Protein AF-A0A7K0U5S2-F1 (afdb_monomer_lite)

Structure (mmCIF, N/CA/C/O backbone):
data_AF-A0A7K0U5S2-F1
#
_entry.id   AF-A0A7K0U5S2-F1
#
loop_
_atom_site.group_PDB
_atom_site.id
_atom_site.type_symbol
_atom_site.label_atom_id
_atom_site.label_alt_id
_atom_site.label_comp_id
_atom_site.label_asym_id
_atom_site.label_entity_id
_atom_site.label_seq_id
_atom_site.pdbx_PDB_ins_code
_atom_site.Cartn_x
_atom_site.Cartn_y
_atom_site.Cartn_z
_atom_site.occupancy
_atom_site.B_iso_or_equiv
_atom_site.auth_seq_id
_atom_site.auth_comp_id
_atom_site.auth_asym_id
_atom_site.auth_atom_id
_atom_site.pdbx_PDB_model_num
ATOM 1 N N . GLY A 1 1 ? 16.331 -6.292 -21.173 1.00 63.38 1 GLY A N 1
ATOM 2 C CA . GLY A 1 1 ? 15.822 -4.960 -21.549 1.00 63.38 1 GLY A CA 1
ATOM 3 C C . GLY A 1 1 ? 15.549 -4.189 -20.281 1.00 63.38 1 GLY A C 1
ATOM 4 O O . GLY A 1 1 ? 15.417 -4.825 -19.245 1.00 63.38 1 GLY A O 1
ATOM 5 N N . GLU A 1 2 ? 15.512 -2.864 -20.346 1.00 88.25 2 GLU A N 1
ATOM 6 C CA . GLU A 1 2 ? 15.144 -2.021 -19.203 1.00 88.25 2 GLU A CA 1
ATOM 7 C C . GLU A 1 2 ? 13.694 -2.329 -18.785 1.00 88.25 2 GLU A C 1
ATOM 9 O O . GLU A 1 2 ? 12.798 -2.355 -19.633 1.00 88.25 2 GLU A O 1
ATOM 14 N N . ILE A 1 3 ? 13.479 -2.667 -17.510 1.00 95.56 3 ILE A N 1
ATOM 15 C CA . ILE A 1 3 ? 12.154 -2.975 -16.956 1.00 95.56 3 ILE A CA 1
ATOM 16 C C . ILE A 1 3 ? 11.621 -1.707 -16.295 1.00 95.56 3 ILE A C 1
ATOM 18 O O . ILE A 1 3 ? 12.274 -1.154 -15.413 1.00 95.56 3 ILE A O 1
ATOM 22 N N . ARG A 1 4 ? 10.411 -1.297 -16.685 1.00 96.00 4 ARG A N 1
ATOM 23 C CA . ARG A 1 4 ? 9.633 -0.251 -16.016 1.00 96.00 4 ARG A CA 1
ATOM 24 C C . ARG A 1 4 ? 8.430 -0.871 -15.319 1.00 96.00 4 ARG A C 1
ATOM 26 O O . ARG A 1 4 ? 7.761 -1.731 -15.893 1.00 96.00 4 ARG A O 1
ATOM 33 N N . ALA A 1 5 ? 8.127 -0.394 -14.119 1.00 97.44 5 ALA A N 1
ATOM 34 C CA . ALA A 1 5 ? 6.930 -0.759 -13.373 1.00 97.44 5 ALA A CA 1
ATOM 35 C C . ALA A 1 5 ? 6.002 0.449 -13.186 1.00 97.44 5 ALA A C 1
ATOM 37 O O . ALA A 1 5 ? 6.457 1.586 -13.081 1.00 97.44 5 ALA A O 1
ATOM 38 N N . ILE A 1 6 ? 4.694 0.192 -13.116 1.00 97.62 6 ILE A N 1
ATOM 39 C CA . ILE A 1 6 ? 3.683 1.173 -12.707 1.00 97.62 6 ILE A CA 1
ATOM 40 C C . ILE A 1 6 ? 2.897 0.594 -11.532 1.00 97.62 6 ILE A C 1
ATOM 42 O O . ILE A 1 6 ? 2.351 -0.505 -11.635 1.00 97.62 6 ILE A O 1
ATOM 46 N N . ILE A 1 7 ? 2.812 1.341 -10.433 1.00 97.88 7 ILE A N 1
ATOM 47 C CA . ILE A 1 7 ? 1.944 1.029 -9.296 1.00 97.88 7 ILE A CA 1
ATOM 48 C C . ILE A 1 7 ? 0.668 1.865 -9.428 1.00 97.88 7 ILE A C 1
ATOM 50 O O . ILE A 1 7 ? 0.701 3.097 -9.380 1.00 97.88 7 ILE A O 1
ATOM 54 N N . GLY A 1 8 ? -0.462 1.186 -9.624 1.00 97.88 8 GLY A N 1
ATOM 55 C CA . GLY A 1 8 ? -1.771 1.820 -9.776 1.00 97.88 8 GLY A CA 1
ATOM 56 C C . GLY A 1 8 ? -2.365 2.402 -8.495 1.00 97.88 8 GLY A C 1
ATOM 57 O O . GLY A 1 8 ? -1.783 2.260 -7.417 1.00 97.88 8 GLY A O 1
ATOM 58 N N . PRO A 1 9 ? -3.573 2.991 -8.591 1.00 98.06 9 PRO A N 1
ATOM 59 C CA . PRO A 1 9 ? -4.329 3.394 -7.417 1.00 98.06 9 PRO A CA 1
ATOM 60 C C . PRO A 1 9 ? -4.547 2.214 -6.470 1.00 98.06 9 PRO A C 1
ATOM 62 O O . PRO A 1 9 ? -5.073 1.168 -6.855 1.00 98.06 9 PRO A O 1
ATOM 65 N N . CYS A 1 10 ? -4.185 2.405 -5.210 1.00 98.44 10 CYS A N 1
ATOM 66 C CA . CYS A 1 10 ? -4.395 1.441 -4.139 1.00 98.44 10 CYS A CA 1
ATOM 67 C C . CYS A 1 10 ? -4.849 2.182 -2.883 1.00 98.44 10 CYS A C 1
ATOM 69 O O . CYS A 1 10 ? -4.716 3.401 -2.796 1.00 98.44 10 CYS A O 1
ATOM 71 N N . ILE A 1 11 ? -5.406 1.478 -1.902 1.00 98.56 11 ILE A N 1
ATOM 72 C CA . ILE A 1 11 ? -5.752 2.122 -0.633 1.00 98.56 11 ILE A CA 1
ATOM 73 C C . ILE A 1 11 ? -4.470 2.615 0.060 1.00 98.56 11 ILE A C 1
ATOM 75 O O . ILE A 1 11 ? -3.462 1.909 0.077 1.00 98.56 11 ILE A O 1
ATOM 79 N N . SER A 1 12 ? -4.490 3.844 0.576 1.00 98.31 12 SER A N 1
ATOM 80 C CA . SER A 1 12 ? -3.363 4.427 1.309 1.00 98.31 12 SER A CA 1
ATOM 81 C C . SER A 1 12 ? -3.365 3.982 2.777 1.00 98.31 12 SER A C 1
ATOM 83 O O . SER A 1 12 ? -4.443 3.695 3.311 1.00 98.31 12 SER A O 1
ATOM 85 N N . PRO A 1 13 ? -2.206 3.983 3.466 1.00 98.31 13 PRO A N 1
ATOM 86 C CA . PRO A 1 13 ? -2.127 3.627 4.888 1.00 98.31 13 PRO A CA 1
ATOM 87 C C . PRO A 1 13 ? -3.070 4.468 5.759 1.00 98.31 13 PRO A C 1
ATOM 89 O O . PRO A 1 13 ? -3.720 3.926 6.647 1.00 98.31 13 PRO A O 1
ATOM 92 N N . ALA A 1 14 ? -3.286 5.741 5.404 1.00 98.38 14 ALA A N 1
ATOM 93 C CA . ALA A 1 14 ? -4.253 6.630 6.052 1.00 98.38 14 ALA A CA 1
ATOM 94 C C . ALA A 1 14 ? -5.657 6.007 6.250 1.00 98.38 14 ALA A C 1
ATOM 96 O O . ALA A 1 14 ? -6.347 6.356 7.206 1.00 98.38 14 ALA A O 1
ATOM 97 N N . HIS A 1 15 ? -6.059 5.069 5.381 1.00 98.31 15 HIS A N 1
ATOM 98 C CA . HIS A 1 15 ? -7.370 4.411 5.397 1.00 98.31 15 HIS A CA 1
ATOM 99 C C . HIS A 1 15 ? -7.291 2.880 5.484 1.00 98.31 15 HIS A C 1
ATOM 101 O O . HIS A 1 15 ? -8.326 2.207 5.425 1.00 98.31 15 HIS A O 1
ATOM 107 N N . TYR A 1 16 ? -6.089 2.309 5.598 1.00 97.75 16 TYR A N 1
ATOM 108 C CA . TYR A 1 16 ? -5.881 0.863 5.574 1.00 97.75 16 TYR A CA 1
ATOM 109 C C . TYR A 1 16 ? -5.449 0.326 6.936 1.00 97.75 16 TYR A C 1
ATOM 111 O O . TYR A 1 16 ? -4.387 -0.279 7.073 1.00 97.75 16 TYR A O 1
ATOM 119 N N . GLU A 1 17 ? -6.298 0.548 7.946 1.00 98.12 17 GLU A N 1
ATOM 120 C CA . GLU A 1 17 ? -6.073 0.001 9.287 1.00 98.12 17 GLU A CA 1
ATOM 121 C C . GLU A 1 17 ? -5.880 -1.514 9.225 1.00 98.12 17 GLU A C 1
ATOM 123 O O . GLU A 1 17 ? -6.612 -2.213 8.508 1.00 98.12 17 GLU A O 1
ATOM 128 N N . PHE A 1 18 ? -4.908 -1.988 9.996 1.00 97.31 18 PHE A N 1
ATOM 129 C CA . PHE A 1 18 ? -4.492 -3.376 10.052 1.00 97.31 18 PHE A CA 1
ATOM 130 C C . PHE A 1 18 ? -4.251 -3.801 11.504 1.00 97.31 18 PHE A C 1
ATOM 132 O O . PHE A 1 18 ? -3.840 -3.002 12.346 1.00 97.31 18 PHE A O 1
ATOM 139 N N . GLY A 1 19 ? -4.486 -5.076 11.817 1.00 97.94 19 GLY A N 1
ATOM 140 C CA . GLY A 1 19 ? -4.209 -5.597 13.155 1.00 97.94 19 GLY A CA 1
ATOM 141 C C . GLY A 1 19 ? -2.709 -5.564 13.451 1.00 97.94 19 GLY A C 1
ATOM 142 O O . GLY A 1 19 ? -1.920 -6.077 12.662 1.00 97.94 19 GLY A O 1
ATOM 143 N N . ALA A 1 20 ? -2.302 -5.005 14.596 1.00 97.31 20 ALA A N 1
ATOM 144 C CA . ALA A 1 20 ? -0.886 -4.807 14.935 1.00 97.31 20 ALA A CA 1
ATOM 145 C C . ALA A 1 20 ? -0.054 -6.103 14.872 1.00 97.31 20 ALA A C 1
ATOM 147 O O . ALA A 1 20 ? 1.063 -6.104 14.357 1.00 97.31 20 ALA A O 1
ATOM 148 N N . GLN A 1 21 ? -0.608 -7.222 15.356 1.00 97.94 21 GLN A N 1
ATOM 149 C CA . GLN A 1 21 ? 0.069 -8.523 15.302 1.00 97.94 21 GLN A CA 1
ATOM 150 C C . GLN A 1 21 ? 0.239 -9.034 13.871 1.00 97.94 21 GLN A C 1
ATOM 152 O O . GLN A 1 21 ? 1.309 -9.533 13.529 1.00 97.94 21 GLN A O 1
ATOM 157 N N . ASP A 1 22 ? -0.793 -8.914 13.036 1.00 97.81 22 ASP A N 1
ATOM 158 C CA . ASP A 1 22 ? -0.716 -9.347 11.642 1.00 97.81 22 ASP A CA 1
ATOM 159 C C . ASP A 1 22 ? 0.209 -8.430 10.832 1.00 97.81 22 ASP A C 1
ATOM 161 O O . ASP A 1 22 ? 0.969 -8.927 10.004 1.00 97.81 22 ASP A O 1
ATOM 165 N N . LEU A 1 23 ? 0.219 -7.121 11.120 1.00 98.25 23 LEU A N 1
ATOM 166 C CA . LEU A 1 23 ? 1.135 -6.160 10.501 1.00 98.25 23 LEU A CA 1
ATOM 167 C C . LEU A 1 23 ? 2.587 -6.497 10.838 1.00 98.25 23 LEU A C 1
ATOM 169 O O . LEU A 1 23 ? 3.427 -6.539 9.945 1.00 98.25 23 LEU A O 1
ATOM 173 N N . ALA A 1 24 ? 2.878 -6.797 12.107 1.00 98.06 24 ALA A N 1
ATOM 174 C CA . ALA A 1 24 ? 4.210 -7.216 12.533 1.00 98.06 24 ALA A CA 1
ATOM 175 C C . ALA A 1 24 ? 4.639 -8.527 11.854 1.00 98.06 24 ALA A C 1
ATOM 177 O O . ALA A 1 24 ? 5.772 -8.636 11.383 1.00 98.06 24 ALA A O 1
ATOM 178 N N . ARG A 1 25 ? 3.728 -9.507 11.751 1.00 97.75 25 ARG A N 1
ATOM 179 C CA . ARG A 1 25 ? 3.988 -10.777 11.054 1.00 97.75 25 ARG A CA 1
ATOM 180 C C . ARG A 1 25 ? 4.281 -10.549 9.572 1.00 97.75 25 ARG A C 1
ATOM 182 O O . ARG A 1 25 ? 5.211 -11.145 9.042 1.00 97.75 25 ARG A O 1
ATOM 189 N N . LEU A 1 26 ? 3.514 -9.676 8.921 1.00 96.44 26 LEU A N 1
ATOM 190 C CA . LEU A 1 26 ? 3.716 -9.310 7.524 1.00 96.44 26 LEU A CA 1
ATOM 191 C C . LEU A 1 26 ? 5.057 -8.599 7.332 1.00 96.44 26 LEU A C 1
ATOM 193 O O . LEU A 1 26 ? 5.850 -9.030 6.503 1.00 96.44 26 LEU A O 1
ATOM 197 N N . ALA A 1 27 ? 5.344 -7.568 8.1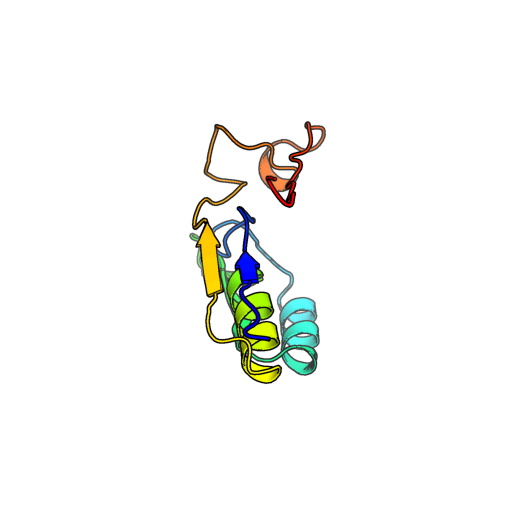27 1.00 97.75 27 ALA A N 1
ATOM 198 C CA . ALA A 1 27 ? 6.583 -6.797 8.049 1.00 97.75 27 ALA A CA 1
ATOM 199 C C . ALA A 1 27 ? 7.837 -7.658 8.274 1.00 97.75 27 ALA A C 1
ATOM 201 O O . ALA A 1 27 ? 8.866 -7.419 7.647 1.00 97.75 27 ALA A O 1
ATOM 202 N N . ALA A 1 28 ? 7.751 -8.700 9.108 1.00 97.69 28 ALA A N 1
ATOM 203 C CA . ALA A 1 28 ? 8.835 -9.667 9.280 1.00 97.69 28 ALA A CA 1
ATOM 204 C C . ALA A 1 28 ? 9.138 -10.477 8.003 1.00 97.69 28 ALA A C 1
ATOM 206 O O . ALA A 1 28 ? 10.257 -10.955 7.838 1.00 97.69 28 ALA A O 1
ATOM 207 N N . VAL A 1 29 ? 8.156 -10.634 7.109 1.00 94.56 29 VAL A N 1
ATOM 208 C CA . VAL A 1 29 ? 8.290 -11.380 5.849 1.00 94.56 29 VAL A CA 1
ATOM 209 C C . VAL A 1 29 ? 8.646 -10.460 4.683 1.00 94.56 29 VAL A C 1
ATOM 211 O O . VAL A 1 29 ? 9.520 -10.794 3.892 1.00 94.56 29 VAL A O 1
ATOM 214 N N . VAL A 1 30 ? 7.973 -9.313 4.559 1.00 93.25 30 VAL A N 1
ATOM 215 C CA . VAL A 1 30 ? 8.081 -8.433 3.376 1.00 93.25 30 VAL A CA 1
ATOM 216 C C . VAL A 1 30 ? 8.943 -7.189 3.606 1.00 93.25 30 VAL A C 1
ATOM 218 O O . VAL A 1 30 ? 9.198 -6.434 2.671 1.00 93.25 30 VAL A O 1
ATOM 221 N N . GLY A 1 31 ? 9.411 -6.980 4.836 1.00 96.75 31 GLY A N 1
ATOM 222 C CA . GLY A 1 31 ? 10.223 -5.836 5.239 1.00 96.75 31 GLY A CA 1
ATOM 223 C C . GLY A 1 31 ? 9.424 -4.741 5.956 1.00 96.75 31 GLY A C 1
ATOM 224 O O . GLY A 1 31 ? 8.201 -4.686 5.861 1.00 96.75 31 GLY A O 1
ATOM 225 N N . PRO A 1 32 ? 10.101 -3.835 6.683 1.00 97.62 32 PRO A N 1
ATOM 226 C CA . PRO A 1 32 ? 9.454 -2.842 7.547 1.00 97.62 32 PRO A CA 1
ATOM 227 C C . PRO A 1 32 ? 8.736 -1.716 6.791 1.00 97.62 32 PRO A C 1
ATOM 229 O O . PRO A 1 32 ? 7.964 -0.979 7.396 1.00 97.62 32 PRO A O 1
ATOM 232 N N . SER A 1 33 ? 8.964 -1.575 5.482 1.00 97.88 33 SER A N 1
ATOM 233 C CA . SER A 1 33 ? 8.367 -0.522 4.650 1.00 97.88 33 SER A CA 1
ATOM 234 C C . SER A 1 33 ? 6.842 -0.588 4.580 1.00 97.88 33 SER A C 1
ATOM 236 O O . SER A 1 33 ? 6.215 0.425 4.302 1.00 97.88 33 SER A O 1
ATOM 238 N N . VAL A 1 34 ? 6.234 -1.745 4.861 1.00 98.31 34 VAL A N 1
ATOM 239 C CA . VAL A 1 34 ? 4.771 -1.895 4.887 1.00 98.31 34 VAL A CA 1
ATOM 240 C C . VAL A 1 34 ? 4.105 -1.331 6.136 1.00 98.31 34 VAL A C 1
ATOM 242 O O . VAL A 1 34 ? 2.878 -1.313 6.212 1.00 98.31 34 VAL A O 1
ATOM 245 N N . ILE A 1 35 ? 4.879 -0.917 7.138 1.00 98.38 35 ILE A N 1
ATOM 246 C CA . ILE A 1 35 ? 4.337 -0.361 8.374 1.00 98.38 35 ILE A CA 1
ATOM 247 C C . ILE A 1 35 ? 3.985 1.102 8.122 1.00 98.38 35 ILE A C 1
ATOM 249 O O . ILE A 1 35 ? 4.862 1.929 7.882 1.00 98.38 35 ILE A O 1
ATOM 253 N N . GLY A 1 36 ? 2.697 1.413 8.207 1.00 97.94 36 GLY A N 1
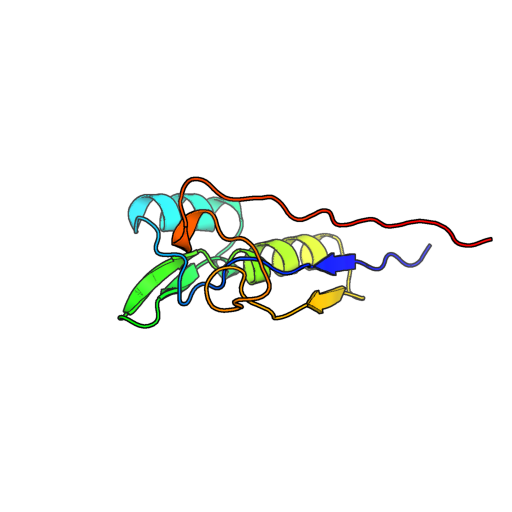ATOM 254 C CA . GLY A 1 36 ? 2.176 2.769 8.150 1.00 97.94 36 GLY A CA 1
ATOM 255 C C . GLY A 1 36 ? 1.265 3.080 9.333 1.00 97.94 36 GLY A C 1
ATOM 256 O O . GLY A 1 36 ? 1.072 2.270 10.243 1.00 97.94 36 GLY A O 1
ATOM 257 N N . GLU A 1 37 ? 0.662 4.260 9.276 1.00 98.19 37 GLU A N 1
ATOM 258 C CA . GLU A 1 37 ? -0.286 4.756 10.269 1.00 98.19 37 GLU A CA 1
ATOM 259 C C . GLU A 1 37 ? -1.546 5.267 9.559 1.00 98.19 37 GLU A C 1
ATOM 261 O O . GLU A 1 37 ? -1.470 5.854 8.471 1.00 98.19 37 GLU A O 1
ATOM 266 N N . THR A 1 38 ? -2.717 5.019 10.144 1.00 98.31 38 THR A N 1
ATOM 267 C CA . THR A 1 38 ? -3.959 5.639 9.675 1.00 98.31 38 THR A CA 1
ATOM 268 C C . THR A 1 38 ? -3.971 7.127 10.011 1.00 98.31 38 THR A C 1
ATOM 270 O O . THR A 1 38 ? -3.203 7.599 10.845 1.00 98.31 38 THR A O 1
ATOM 273 N N . SER A 1 39 ? -4.913 7.886 9.447 1.00 95.44 39 SER A N 1
ATOM 274 C CA . SER A 1 39 ? -5.094 9.294 9.839 1.00 95.44 39 SER A CA 1
ATOM 275 C C . SER A 1 39 ? -5.438 9.494 11.322 1.00 95.44 39 SER A C 1
ATOM 277 O O . SER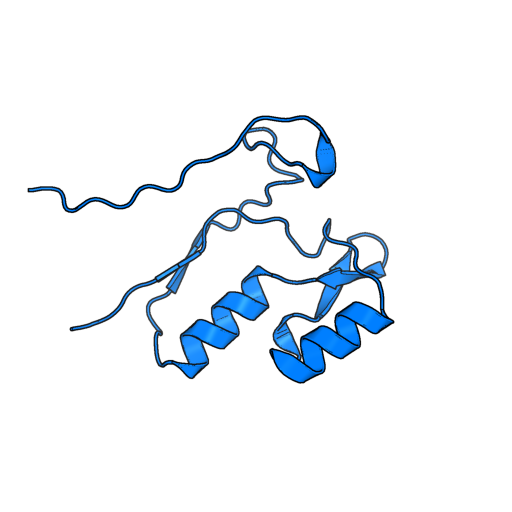 A 1 39 ? -5.330 10.613 11.813 1.00 95.44 39 SER A O 1
ATOM 279 N N . ASN A 1 40 ? -5.842 8.433 12.029 1.00 94.81 40 ASN A N 1
ATOM 280 C CA . ASN A 1 40 ? -6.228 8.472 13.438 1.00 94.81 40 ASN A CA 1
ATOM 281 C C . ASN A 1 40 ? -5.179 7.840 14.370 1.00 94.81 40 ASN A C 1
ATOM 283 O O . ASN A 1 40 ? -5.479 7.605 15.539 1.00 94.81 40 ASN A O 1
ATOM 287 N N . GLY A 1 41 ? -3.975 7.533 13.880 1.00 96.81 41 GLY A N 1
ATOM 288 C CA . GLY A 1 41 ? -2.899 7.019 14.730 1.00 96.81 41 GLY A CA 1
ATOM 289 C C . GLY A 1 41 ? -2.883 5.506 14.943 1.00 96.81 41 GLY A C 1
ATOM 290 O O . GLY A 1 41 ? -2.126 5.012 15.777 1.00 96.81 41 GLY A O 1
ATOM 291 N N . THR A 1 42 ? -3.725 4.749 14.237 1.00 98.00 42 THR A N 1
ATOM 292 C CA . THR A 1 42 ? -3.765 3.284 14.369 1.00 98.00 42 THR A CA 1
ATOM 293 C C . THR A 1 42 ? -2.814 2.610 13.376 1.00 98.00 42 THR A C 1
ATOM 295 O O . THR A 1 42 ? -2.555 3.168 12.307 1.00 98.00 42 THR A O 1
ATOM 298 N N . PRO A 1 43 ? -2.288 1.407 13.687 1.00 98.50 43 PRO A N 1
ATOM 299 C CA . PRO A 1 43 ? -1.435 0.671 12.759 1.00 98.50 43 PRO A CA 1
ATOM 300 C C . PRO A 1 43 ? -2.116 0.450 11.407 1.00 98.50 43 PRO A C 1
ATOM 302 O O . PRO A 1 43 ? -3.280 0.044 11.339 1.00 98.50 43 PRO A O 1
ATOM 305 N N . ALA A 1 44 ? -1.376 0.685 10.329 1.00 98.62 44 ALA A N 1
ATOM 306 C CA . ALA A 1 44 ? -1.873 0.540 8.971 1.00 98.62 44 ALA A CA 1
ATOM 307 C C . ALA A 1 44 ? -0.888 -0.193 8.068 1.00 98.62 44 ALA A C 1
ATOM 309 O O . ALA A 1 44 ? 0.322 -0.186 8.289 1.00 98.62 44 ALA A O 1
ATOM 310 N N . LEU A 1 45 ? -1.430 -0.797 7.016 1.00 98.44 45 LEU A N 1
ATOM 311 C CA . LEU A 1 45 ? -0.644 -1.413 5.960 1.00 98.44 45 LEU A CA 1
ATOM 312 C C . LEU A 1 45 ? -0.367 -0.394 4.845 1.00 98.44 45 LEU A C 1
ATOM 314 O O . LEU A 1 45 ? -1.282 0.032 4.140 1.00 98.44 45 LEU A O 1
ATOM 318 N N . ASP A 1 46 ? 0.903 -0.049 4.637 1.00 98.44 46 ASP A N 1
ATOM 319 C CA . ASP A 1 46 ? 1.358 0.660 3.441 1.00 98.44 46 ASP A CA 1
ATOM 320 C C . ASP A 1 46 ? 1.679 -0.333 2.313 1.00 98.44 46 ASP A C 1
ATOM 322 O O . ASP A 1 46 ? 2.805 -0.804 2.124 1.00 98.44 46 ASP A O 1
ATOM 326 N N . LEU A 1 47 ? 0.641 -0.665 1.544 1.00 97.25 47 LEU A N 1
ATOM 327 C CA . LEU A 1 47 ? 0.751 -1.582 0.412 1.00 97.25 47 LEU A CA 1
ATOM 328 C C . LEU A 1 47 ? 1.701 -1.054 -0.675 1.00 97.25 47 LEU A C 1
ATOM 330 O O . LEU A 1 47 ? 2.444 -1.829 -1.279 1.00 97.25 47 LEU A O 1
ATOM 334 N N . ARG A 1 48 ? 1.691 0.260 -0.927 1.00 97.81 48 ARG A N 1
ATOM 335 C CA . ARG A 1 48 ? 2.508 0.873 -1.979 1.00 97.81 48 ARG A CA 1
ATOM 336 C C . ARG A 1 48 ? 3.983 0.796 -1.623 1.00 97.81 48 ARG A C 1
ATOM 338 O O . ARG A 1 48 ? 4.782 0.389 -2.464 1.00 97.81 48 ARG A O 1
ATOM 345 N N . ALA A 1 49 ? 4.337 1.147 -0.389 1.00 97.88 49 ALA A N 1
ATOM 346 C CA . ALA A 1 49 ? 5.711 1.071 0.085 1.00 97.88 49 ALA A CA 1
ATOM 347 C C . ALA A 1 49 ? 6.245 -0.370 0.053 1.00 97.88 49 ALA A C 1
ATOM 349 O O . ALA A 1 49 ? 7.378 -0.585 -0.381 1.00 97.88 49 ALA A O 1
ATOM 350 N N . GLY A 1 50 ? 5.414 -1.361 0.400 1.00 97.44 50 GLY A N 1
ATOM 351 C CA . GLY A 1 50 ? 5.757 -2.780 0.254 1.00 97.44 50 GLY A CA 1
ATOM 352 C C . GLY A 1 50 ? 6.065 -3.187 -1.187 1.00 97.44 50 GLY A C 1
ATOM 353 O O . GLY A 1 50 ? 7.126 -3.747 -1.459 1.00 97.44 50 GLY A O 1
ATOM 354 N N . ILE A 1 51 ? 5.173 -2.859 -2.129 1.00 97.12 51 ILE A N 1
ATOM 355 C CA . ILE A 1 51 ? 5.368 -3.164 -3.558 1.00 97.12 51 ILE A CA 1
ATOM 356 C C . ILE A 1 51 ? 6.620 -2.465 -4.092 1.00 97.12 51 ILE A C 1
ATOM 358 O O . ILE A 1 51 ? 7.427 -3.080 -4.786 1.00 97.12 51 ILE A O 1
ATOM 362 N N . ARG A 1 52 ? 6.817 -1.191 -3.741 1.00 97.50 52 ARG A N 1
ATOM 363 C CA . ARG A 1 52 ? 7.994 -0.426 -4.159 1.00 97.50 52 ARG A CA 1
ATOM 364 C C . ARG A 1 52 ? 9.281 -1.046 -3.619 1.00 97.50 52 ARG A C 1
ATOM 366 O O . ARG A 1 52 ? 10.243 -1.185 -4.365 1.00 97.50 52 ARG A O 1
ATOM 373 N N . SER A 1 53 ? 9.286 -1.463 -2.355 1.00 97.00 53 SER A N 1
ATOM 374 C CA . SER A 1 53 ? 10.418 -2.162 -1.740 1.00 97.00 53 SER A CA 1
ATOM 375 C C . SER A 1 53 ? 10.748 -3.467 -2.467 1.00 97.00 53 SER A C 1
ATOM 377 O O . SER A 1 53 ? 11.918 -3.725 -2.737 1.00 97.00 53 SER A O 1
ATOM 379 N N . ALA A 1 54 ? 9.732 -4.256 -2.830 1.00 96.12 54 ALA A N 1
ATOM 380 C CA . ALA A 1 54 ? 9.915 -5.500 -3.576 1.00 96.12 54 ALA A CA 1
ATOM 381 C C . ALA A 1 54 ? 10.440 -5.267 -5.006 1.00 96.12 54 ALA A C 1
ATOM 383 O O . ALA A 1 54 ? 11.288 -6.007 -5.488 1.00 96.12 54 ALA A O 1
ATOM 384 N N . LEU A 1 55 ? 9.986 -4.215 -5.694 1.00 96.75 55 LEU A N 1
ATOM 385 C CA . LEU A 1 55 ? 10.513 -3.857 -7.018 1.00 96.75 55 LEU A CA 1
ATOM 386 C C . LEU A 1 55 ? 11.988 -3.440 -6.944 1.00 96.75 55 LEU A C 1
ATOM 388 O O . LEU A 1 55 ? 12.801 -3.866 -7.764 1.00 96.75 55 LEU A O 1
ATOM 392 N N . LEU A 1 56 ? 12.343 -2.645 -5.932 1.00 96.12 56 LEU A N 1
ATOM 393 C CA . LEU A 1 56 ? 13.715 -2.192 -5.726 1.00 96.12 56 LEU A CA 1
ATOM 394 C C . LEU A 1 56 ? 14.663 -3.344 -5.363 1.00 96.12 56 LEU A C 1
ATOM 396 O O . LEU A 1 56 ? 15.805 -3.333 -5.824 1.00 96.12 56 LEU A O 1
ATOM 400 N N . SER A 1 57 ? 14.219 -4.349 -4.594 1.00 95.56 57 SER A N 1
ATOM 401 C CA . SER A 1 57 ? 15.049 -5.532 -4.299 1.00 95.56 57 SER A CA 1
ATOM 402 C C . SER A 1 57 ? 15.370 -6.354 -5.549 1.00 95.56 57 SER A C 1
ATOM 404 O O . SER A 1 57 ? 16.436 -6.956 -5.628 1.00 95.56 57 SER A O 1
ATOM 406 N N . GLU A 1 58 ? 14.496 -6.301 -6.554 1.00 96.19 58 GLU A N 1
ATOM 407 C CA . GLU A 1 58 ? 14.693 -6.909 -7.875 1.00 96.19 58 GLU A CA 1
ATOM 408 C C . GLU A 1 58 ? 15.365 -5.958 -8.884 1.00 96.19 58 GLU A C 1
ATOM 410 O O . GLU A 1 58 ? 15.363 -6.214 -10.086 1.00 96.19 58 GLU A O 1
ATOM 415 N N . GLN A 1 59 ? 15.955 -4.851 -8.412 1.00 96.38 59 GLN A N 1
ATOM 416 C CA . GLN A 1 59 ? 16.680 -3.862 -9.225 1.00 96.38 59 GLN A CA 1
ATOM 417 C C . GLN A 1 59 ? 15.813 -3.150 -10.284 1.00 96.38 59 GLN A C 1
ATOM 419 O O . GLN A 1 59 ? 16.340 -2.541 -11.217 1.00 96.38 59 GLN A O 1
ATOM 424 N N . VAL A 1 60 ? 14.484 -3.158 -10.130 1.00 97.62 60 VAL A N 1
ATOM 425 C CA . VAL A 1 60 ? 13.571 -2.349 -10.947 1.00 97.62 60 VAL A CA 1
ATOM 426 C C . VAL A 1 60 ? 13.514 -0.944 -10.352 1.00 97.62 60 VAL A C 1
ATOM 428 O O . VAL A 1 60 ? 12.895 -0.726 -9.314 1.00 97.62 60 VAL A O 1
ATOM 431 N N . THR A 1 61 ? 14.182 0.017 -10.989 1.00 96.44 61 THR A N 1
ATOM 432 C CA . THR A 1 61 ? 14.320 1.392 -10.471 1.00 96.44 61 THR A CA 1
ATOM 433 C C . THR A 1 61 ? 13.439 2.414 -11.187 1.00 96.44 61 THR A C 1
AT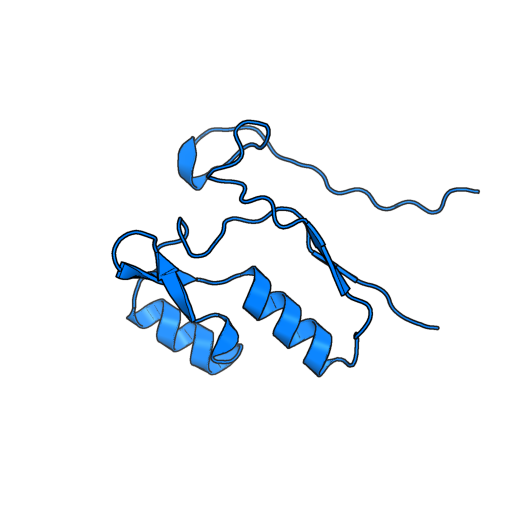OM 435 O O . THR A 1 61 ? 13.092 3.439 -10.596 1.00 96.44 61 THR A O 1
ATOM 438 N N . ASP A 1 62 ? 13.022 2.130 -12.422 1.00 97.56 62 ASP A N 1
ATOM 439 C CA . ASP A 1 62 ? 12.067 2.945 -13.174 1.00 97.56 62 ASP A CA 1
ATOM 440 C C . ASP A 1 62 ? 10.632 2.576 -12.760 1.00 97.56 62 ASP A C 1
ATOM 442 O O . ASP A 1 62 ? 10.005 1.666 -13.310 1.00 97.56 62 ASP A O 1
ATOM 446 N N . ILE A 1 63 ? 10.146 3.239 -11.707 1.00 97.88 63 ILE A N 1
ATOM 447 C CA . ILE A 1 63 ? 8.839 2.982 -11.090 1.00 97.88 63 ILE A CA 1
ATOM 448 C C . ILE A 1 63 ? 7.986 4.251 -11.147 1.00 97.88 63 ILE A C 1
ATOM 450 O O . ILE A 1 63 ? 8.296 5.241 -10.478 1.00 97.88 63 ILE A O 1
ATOM 454 N N . GLY A 1 64 ? 6.881 4.197 -11.892 1.00 97.31 64 GLY A N 1
ATOM 455 C CA . GLY A 1 64 ? 5.828 5.212 -11.866 1.00 97.31 64 GLY A CA 1
ATOM 456 C C . GLY A 1 64 ? 4.740 4.889 -10.843 1.00 97.31 64 GLY A C 1
ATOM 457 O O . GLY A 1 64 ? 4.346 3.736 -10.680 1.00 97.31 64 GLY A O 1
ATOM 458 N N . ASP A 1 65 ? 4.222 5.919 -10.180 1.00 95.25 65 ASP A N 1
ATOM 459 C CA . ASP A 1 65 ? 3.228 5.801 -9.115 1.00 95.25 65 ASP A CA 1
ATOM 460 C C . ASP A 1 65 ? 1.985 6.643 -9.424 1.00 95.25 65 ASP A C 1
ATOM 462 O O . ASP A 1 65 ? 2.067 7.863 -9.567 1.00 95.25 65 ASP A O 1
ATOM 466 N N . ASP A 1 66 ? 0.811 6.012 -9.450 1.00 96.12 66 ASP A N 1
ATOM 467 C CA . ASP A 1 66 ? -0.463 6.726 -9.356 1.00 96.12 66 ASP A CA 1
ATOM 468 C C . ASP A 1 66 ? -0.852 6.852 -7.886 1.00 96.12 66 ASP A C 1
ATOM 470 O O . ASP A 1 66 ? -1.309 5.881 -7.286 1.00 96.12 66 ASP A O 1
ATOM 474 N N . LEU A 1 67 ? -0.642 8.028 -7.294 1.00 96.44 67 LEU A N 1
ATOM 475 C CA . LEU A 1 67 ? -0.779 8.269 -5.851 1.00 96.44 67 LEU A CA 1
ATOM 476 C C . LEU A 1 67 ? -2.229 8.333 -5.345 1.00 96.44 67 LEU A C 1
ATOM 478 O O . LEU A 1 67 ? -2.446 8.540 -4.149 1.00 96.44 67 LEU A O 1
ATOM 482 N N . ARG A 1 68 ? -3.234 8.154 -6.210 1.00 98.12 68 ARG A N 1
ATOM 483 C CA . ARG A 1 68 ? -4.637 8.183 -5.783 1.00 98.12 68 ARG A CA 1
ATOM 484 C C . ARG A 1 68 ? -4.937 7.034 -4.824 1.00 98.12 68 ARG A C 1
ATOM 486 O O . ARG A 1 68 ? -4.592 5.877 -5.069 1.00 98.12 68 ARG A O 1
ATOM 493 N N . CYS A 1 69 ? -5.629 7.365 -3.737 1.00 98.50 69 CYS A N 1
ATOM 494 C CA . CYS A 1 69 ? -6.120 6.392 -2.773 1.00 98.50 69 CYS A CA 1
ATOM 495 C C . CYS A 1 69 ? -7.518 5.933 -3.174 1.00 98.50 69 CYS A C 1
ATOM 497 O O . CYS A 1 69 ? -8.426 6.755 -3.251 1.00 98.50 69 CYS A O 1
ATOM 499 N N . THR A 1 70 ? -7.728 4.628 -3.356 1.00 98.69 70 THR A N 1
ATOM 500 C CA . THR A 1 70 ? -9.056 4.103 -3.725 1.00 98.69 70 THR A CA 1
ATOM 501 C C . THR A 1 70 ? -10.140 4.473 -2.710 1.00 98.69 70 THR A C 1
ATOM 503 O O . THR A 1 70 ? -11.286 4.673 -3.097 1.00 98.69 70 THR A O 1
ATOM 506 N N . PHE A 1 71 ? -9.797 4.606 -1.422 1.00 98.56 71 PHE A N 1
ATOM 507 C CA . PHE A 1 71 ? -10.744 5.006 -0.379 1.00 98.56 71 PHE A CA 1
ATOM 508 C C . PHE A 1 71 ? -11.164 6.478 -0.476 1.00 98.56 71 PHE A C 1
ATOM 510 O O . PHE A 1 71 ? -12.359 6.757 -0.439 1.00 98.56 71 PHE A O 1
ATOM 517 N N . SER A 1 72 ? -10.225 7.421 -0.592 1.00 98.19 72 SER A N 1
ATOM 518 C CA . SER A 1 72 ? -10.552 8.857 -0.564 1.00 98.19 72 SER A CA 1
ATOM 519 C C . SER A 1 72 ? -10.915 9.425 -1.936 1.00 98.19 72 SER A C 1
ATOM 521 O O . SER A 1 72 ? -11.587 10.448 -2.018 1.00 98.19 72 SER A O 1
ATOM 523 N N . GLU A 1 73 ? -10.478 8.779 -3.016 1.00 98.31 73 GLU A N 1
ATOM 524 C CA . GLU A 1 73 ? -10.798 9.187 -4.379 1.00 98.31 73 GLU A CA 1
ATOM 525 C C . GLU A 1 73 ? -12.209 8.717 -4.755 1.00 98.31 73 GLU A C 1
ATOM 527 O O . GLU A 1 73 ? -12.471 7.519 -4.898 1.00 98.31 73 GLU A O 1
ATOM 532 N N . GLN A 1 74 ? -13.129 9.668 -4.928 1.00 97.56 74 GLN A N 1
ATOM 533 C CA . GLN A 1 74 ? -14.539 9.372 -5.207 1.00 97.56 74 GLN A CA 1
ATOM 534 C C . GLN A 1 74 ? -14.753 8.780 -6.603 1.00 97.56 74 GLN A C 1
ATOM 536 O O . GLN A 1 74 ? -15.707 8.037 -6.818 1.00 97.56 74 GLN A O 1
ATOM 541 N N . SER A 1 75 ? -13.851 9.067 -7.545 1.00 97.81 75 SER A N 1
ATOM 542 C CA . SER A 1 75 ? -13.903 8.497 -8.895 1.00 97.81 75 SER A CA 1
ATOM 543 C C . SER A 1 75 ? -13.488 7.017 -8.965 1.00 97.81 75 SER A C 1
ATOM 545 O O . SER A 1 75 ? -13.582 6.403 -10.028 1.00 97.81 75 SER A O 1
ATOM 547 N N . LEU A 1 76 ? -13.046 6.416 -7.852 1.00 98.62 76 LEU A N 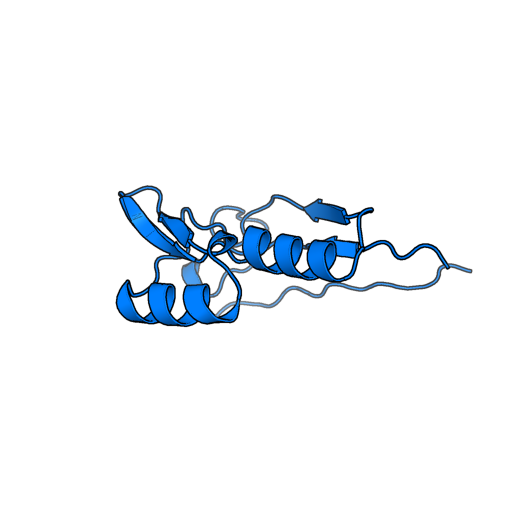1
ATOM 548 C CA . LEU A 1 76 ? -12.610 5.023 -7.772 1.00 98.62 76 LEU A CA 1
ATOM 549 C C . LEU A 1 76 ? -13.535 4.210 -6.856 1.00 98.62 76 LEU A C 1
ATOM 551 O O . LEU A 1 76 ? -13.859 4.634 -5.752 1.00 98.62 76 LEU A O 1
ATOM 555 N N . PHE A 1 77 ? -13.904 2.994 -7.265 1.00 98.75 77 PHE A N 1
ATOM 556 C CA . PHE A 1 77 ? -14.500 1.992 -6.373 1.00 98.75 77 PHE A CA 1
ATOM 557 C C . PHE A 1 77 ? -13.564 1.633 -5.207 1.00 98.75 77 PHE A C 1
ATOM 559 O O . PHE A 1 77 ? -12.362 1.433 -5.404 1.00 98.7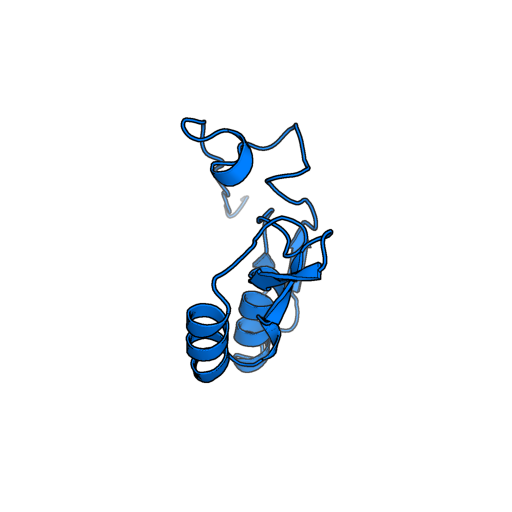5 77 PHE A O 1
ATOM 566 N N . SER A 1 78 ? -14.118 1.467 -4.004 1.00 98.75 78 SER A N 1
ATOM 567 C CA . SER A 1 78 ? -13.375 0.974 -2.843 1.00 98.75 78 SER A CA 1
ATOM 568 C C . SER A 1 78 ? -14.213 0.019 -2.022 1.00 98.75 78 SER A C 1
ATOM 570 O O . SER A 1 78 ? -15.208 0.404 -1.420 1.00 98.75 78 SER A O 1
ATOM 572 N N . PHE A 1 79 ? -13.765 -1.232 -1.930 1.00 98.44 79 PHE A N 1
ATOM 573 C CA . PHE A 1 79 ? -14.408 -2.213 -1.059 1.00 98.44 79 PHE A CA 1
ATOM 574 C C . PHE A 1 79 ? -14.374 -1.775 0.415 1.00 98.44 79 PHE A C 1
ATOM 576 O O . PHE A 1 79 ? -15.343 -1.968 1.138 1.00 98.44 79 PHE A O 1
ATOM 583 N N . ARG A 1 80 ? -13.282 -1.132 0.857 1.00 97.75 80 ARG A N 1
ATOM 584 C CA . ARG A 1 80 ? -13.132 -0.655 2.241 1.00 97.75 80 ARG A CA 1
ATOM 585 C C . ARG A 1 80 ? -14.120 0.459 2.591 1.00 97.75 80 ARG A C 1
ATOM 587 O O . ARG A 1 80 ? -14.505 0.560 3.750 1.00 97.75 80 ARG A O 1
ATOM 594 N N . ARG A 1 81 ? -14.489 1.290 1.612 1.00 98.12 81 ARG A N 1
ATOM 595 C CA . ARG A 1 81 ? -15.455 2.384 1.776 1.00 98.12 81 ARG A CA 1
ATOM 596 C C . ARG A 1 81 ? -16.895 1.906 1.584 1.00 98.12 81 ARG A C 1
ATOM 598 O O . ARG A 1 81 ? -17.752 2.234 2.392 1.00 98.12 81 ARG A O 1
ATOM 605 N N . ASP A 1 82 ? -17.139 1.124 0.535 1.00 98.50 82 ASP A N 1
ATOM 606 C CA . ASP A 1 82 ? -18.486 0.895 -0.004 1.00 98.50 82 ASP A CA 1
ATOM 607 C C . ASP A 1 82 ? -19.019 -0.529 0.252 1.00 98.50 82 ASP A C 1
ATOM 609 O O . ASP A 1 82 ? -20.203 -0.797 0.060 1.00 98.50 82 ASP A O 1
ATOM 613 N N . GLY A 1 83 ? -18.164 -1.482 0.642 1.00 98.19 83 GLY A N 1
ATOM 614 C CA . GLY A 1 83 ? -18.526 -2.898 0.717 1.00 98.19 83 GLY A CA 1
ATOM 615 C C . GLY A 1 83 ? -18.822 -3.476 -0.670 1.00 98.19 83 GLY A C 1
ATOM 616 O O . GLY A 1 83 ? -17.914 -3.707 -1.470 1.00 98.19 83 GLY A O 1
ATOM 617 N N . VAL A 1 84 ? -20.093 -3.730 -0.985 1.00 98.25 84 VAL A N 1
ATOM 618 C CA . VAL A 1 84 ? -20.493 -4.253 -2.303 1.00 98.25 84 VAL A CA 1
ATOM 619 C C . VAL A 1 84 ? -20.398 -3.135 -3.347 1.00 98.25 84 VAL A C 1
ATOM 621 O O . VAL A 1 84 ? -21.239 -2.247 -3.403 1.00 98.25 84 VAL A O 1
ATOM 624 N N . THR A 1 85 ? -19.361 -3.183 -4.184 1.00 98.56 85 THR A N 1
ATOM 625 C CA . THR A 1 85 ? -19.033 -2.135 -5.166 1.00 98.56 85 THR A CA 1
ATOM 626 C C . THR A 1 85 ? -18.471 -2.723 -6.463 1.00 98.56 85 THR A C 1
ATOM 628 O O . THR A 1 85 ? -18.232 -3.933 -6.548 1.00 98.56 85 THR A O 1
ATOM 631 N N . GLY A 1 86 ? -18.244 -1.874 -7.468 1.00 98.50 86 GLY A N 1
ATOM 632 C CA . GLY A 1 86 ? -17.626 -2.239 -8.745 1.00 98.50 86 GLY A CA 1
ATOM 633 C C . GLY A 1 86 ? -16.142 -2.612 -8.632 1.00 98.50 86 GLY A C 1
ATOM 634 O O . GLY A 1 86 ? -15.590 -2.780 -7.541 1.00 98.50 86 GLY A O 1
ATOM 635 N N . ARG A 1 87 ? -15.470 -2.776 -9.774 1.00 98.31 87 ARG A N 1
ATOM 636 C CA . ARG A 1 87 ? -14.031 -3.078 -9.852 1.00 98.31 87 ARG A CA 1
ATOM 637 C C . ARG A 1 87 ? -13.368 -2.229 -10.926 1.00 98.31 87 ARG A C 1
ATOM 639 O O . ARG A 1 87 ? -13.959 -1.985 -11.973 1.00 98.31 87 ARG A O 1
ATOM 646 N N . GLN A 1 88 ? -12.142 -1.793 -10.658 1.00 97.75 88 GLN A N 1
ATOM 647 C CA . GLN A 1 88 ? -11.265 -1.222 -11.674 1.00 97.75 88 GLN A CA 1
ATOM 648 C C . GLN A 1 88 ? -10.617 -2.332 -12.505 1.00 97.75 88 GLN A C 1
ATOM 650 O O . GLN A 1 88 ? -10.430 -3.450 -12.026 1.00 97.75 88 GLN A O 1
ATOM 655 N N . GLY A 1 89 ? -10.213 -1.991 -13.727 1.00 96.62 89 GLY A N 1
ATOM 656 C CA . GLY A 1 89 ? -9.271 -2.771 -14.521 1.00 96.62 89 GLY A CA 1
ATOM 657 C C . GLY A 1 89 ? -8.052 -1.915 -14.846 1.00 96.62 89 GLY A C 1
ATOM 658 O O . GLY A 1 89 ? -8.199 -0.752 -15.216 1.00 96.62 89 GLY A O 1
ATOM 659 N N . MET A 1 90 ? -6.857 -2.486 -14.709 1.00 95.44 90 MET A N 1
ATOM 660 C CA . MET A 1 90 ? -5.631 -1.908 -15.252 1.00 95.44 90 MET A CA 1
ATOM 661 C C . MET A 1 90 ? -5.242 -2.714 -16.485 1.00 95.44 90 MET A C 1
ATOM 663 O O . MET A 1 90 ? -5.096 -3.932 -16.404 1.00 95.44 90 MET A O 1
ATOM 667 N N . VAL A 1 91 ? -5.107 -2.037 -17.621 1.00 95.56 91 VAL A N 1
ATOM 668 C CA . VAL A 1 91 ? -4.783 -2.662 -18.904 1.00 95.56 91 VAL A CA 1
ATOM 669 C C . VAL A 1 91 ? -3.472 -2.078 -19.399 1.00 95.56 91 VAL A C 1
ATOM 671 O O . VAL A 1 91 ? -3.284 -0.864 -19.397 1.00 95.56 91 VAL A O 1
ATOM 674 N N . VAL A 1 92 ? -2.569 -2.958 -19.819 1.00 94.00 92 VAL A N 1
ATOM 675 C CA . VAL A 1 92 ? -1.359 -2.599 -20.550 1.00 94.00 92 VAL A CA 1
ATOM 676 C C . VAL A 1 92 ? -1.411 -3.307 -21.892 1.00 94.00 92 VAL A C 1
ATOM 678 O O . VAL A 1 92 ? -1.643 -4.513 -21.965 1.00 94.00 92 VAL A O 1
ATOM 681 N N . GLU A 1 93 ? -1.213 -2.550 -22.960 1.00 94.38 93 GLU A N 1
ATOM 682 C CA . GLU A 1 93 ? -1.139 -3.086 -24.307 1.00 94.38 93 GLU A CA 1
ATOM 683 C C . GLU A 1 93 ? 0.081 -2.532 -25.028 1.00 94.38 93 GLU A C 1
ATOM 685 O O . GLU A 1 93 ? 0.597 -1.457 -24.716 1.00 94.38 93 GLU A O 1
ATOM 690 N N . ARG A 1 94 ? 0.541 -3.279 -26.026 1.00 94.94 94 ARG A N 1
ATOM 691 C CA . ARG A 1 94 ? 1.518 -2.770 -26.974 1.00 94.94 94 ARG A CA 1
ATOM 692 C C . ARG A 1 94 ? 0.759 -2.106 -28.112 1.00 94.94 94 ARG A C 1
ATOM 694 O O . ARG A 1 94 ? 0.227 -2.806 -28.972 1.00 94.94 94 ARG A O 1
ATOM 701 N N . VAL A 1 95 ? 0.747 -0.778 -28.128 1.00 88.06 95 VAL A N 1
ATOM 702 C CA . VAL A 1 95 ? 0.244 -0.027 -29.281 1.00 88.06 95 VAL A CA 1
ATOM 703 C C . VAL A 1 95 ? 1.210 -0.251 -30.449 1.00 88.06 95 VAL A C 1
ATOM 705 O O . VAL A 1 95 ? 2.431 -0.212 -30.266 1.00 88.06 95 VAL A O 1
ATOM 708 N N . ARG A 1 96 ? 0.661 -0.598 -31.613 1.00 77.56 96 ARG A N 1
ATOM 709 C CA . ARG A 1 96 ? 1.414 -0.801 -32.857 1.00 77.56 96 ARG A CA 1
ATOM 710 C C . ARG A 1 96 ? 1.550 0.498 -33.628 1.00 77.56 96 ARG A C 1
ATOM 712 O O . ARG A 1 96 ? 0.582 1.286 -33.590 1.00 77.56 96 ARG A O 1
#

Secondary structure (DSSP, 8-state):
---EEEE--B--GGG-B--HHHHHHHHHHH-GGGEEE-TTS-EEE-HHHHHHHHHHHTT--EEEE---BTTT-TTS--HHHHSS------------

Sequence (96 aa):
GEIRAIIGPCISPAHYEFGAQDLARLAAVVGPSVIGETSNGTPALDLRAGIRSALLSEQVTDIGDDLRCTFSEQSLFSFRRDGVTGRQGMVVERVR

Foldseek 3Di:
DQDAEEDEAEAAQQLAADDPVVQVVVCVPQNPQQWDAHVVGGTGGGPVSSVVSVCVVVVNPNYHYDHHHQQVDPVHDDCSNPVPTDDDDDDDDDDD

Radius of gyration: 14.92 Å; chains: 1; bounding box: 37×21×48 Å

pLDDT: mean 96.64, std 4.33, range [63.38, 98.75]